Protein AF-A0A9X1Y6F1-F1 (afdb_monomer_lite)

Sequence (176 aa):
MRRRAGVLLLLQLALAGIGAASAQAQPTQAQPNQTQPTQARPAPAGGRAPAGTPAPAPGGNPIPGGPCDRLTSTAQQGECLEAALNRAETAMNQAFERALHVIDNDSGTVSTQRTNWRRAMQVSQRAWLAFRDADCGELIAYEWGQGTGMGPATLACRLDKTERRERELTARYTNR

Structure (mmCIF, N/CA/C/O backbone):
data_AF-A0A9X1Y6F1-F1
#
_entry.id   AF-A0A9X1Y6F1-F1
#
loop_
_atom_site.group_PDB
_atom_site.id
_atom_site.type_symbol
_atom_site.label_atom_id
_atom_site.label_alt_id
_atom_site.label_comp_id
_atom_site.label_asym_id
_atom_site.label_entity_id
_atom_site.label_seq_id
_atom_site.pdbx_PDB_ins_code
_atom_site.Cartn_x
_atom_site.Cartn_y
_atom_site.Cartn_z
_atom_site.occupancy
_atom_site.B_iso_or_equiv
_atom_site.auth_seq_id
_atom_site.auth_comp_id
_atom_site.auth_asym_id
_atom_site.auth_atom_id
_atom_si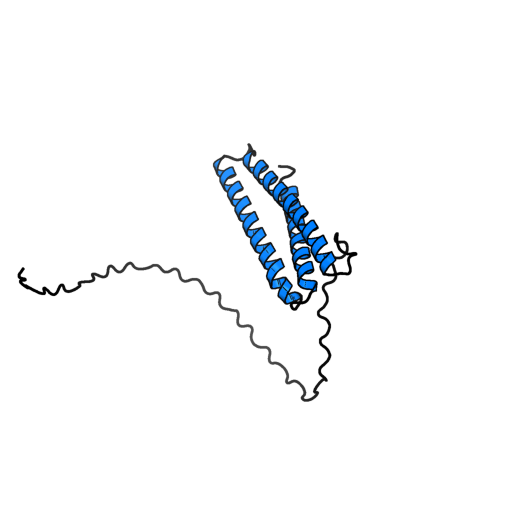te.pdbx_PDB_model_num
ATOM 1 N N . MET A 1 1 ? 47.086 32.422 49.791 1.00 46.66 1 MET A N 1
ATOM 2 C CA . MET A 1 1 ? 48.322 31.610 49.690 1.00 46.66 1 MET A CA 1
ATOM 3 C C . MET A 1 1 ? 48.387 30.636 50.861 1.00 46.66 1 MET A C 1
ATOM 5 O O . MET A 1 1 ? 48.035 31.031 51.960 1.00 46.66 1 MET A O 1
ATOM 9 N N . ARG A 1 2 ? 48.920 29.433 50.599 1.00 48.53 2 ARG A N 1
ATOM 10 C CA . ARG A 1 2 ? 49.338 28.353 51.523 1.00 48.53 2 ARG A CA 1
ATOM 11 C C . ARG A 1 2 ? 48.316 27.264 51.892 1.00 48.53 2 ARG A C 1
ATOM 13 O O . ARG A 1 2 ? 47.409 27.426 52.692 1.00 48.53 2 ARG A O 1
ATOM 20 N N . ARG A 1 3 ? 48.602 26.125 51.252 1.00 53.25 3 ARG A N 1
ATOM 21 C CA . ARG A 1 3 ? 48.106 24.754 51.370 1.00 53.25 3 ARG A CA 1
ATOM 22 C C . ARG A 1 3 ? 48.483 24.105 52.710 1.00 53.25 3 ARG A C 1
ATOM 24 O O . ARG A 1 3 ? 49.610 24.302 53.161 1.00 53.25 3 ARG A O 1
ATOM 31 N N . ARG A 1 4 ? 47.615 23.221 53.213 1.00 59.19 4 ARG A N 1
ATOM 32 C CA . ARG A 1 4 ? 47.921 21.969 53.947 1.00 59.19 4 ARG A CA 1
ATOM 33 C C . ARG A 1 4 ? 46.764 21.008 53.613 1.00 59.19 4 ARG A C 1
ATOM 35 O O . ARG A 1 4 ? 45.632 21.344 53.915 1.00 59.19 4 ARG A O 1
ATOM 42 N N . ALA A 1 5 ? 46.890 20.024 52.718 1.00 52.06 5 ALA A N 1
ATOM 43 C CA . ALA A 1 5 ? 47.619 18.754 52.826 1.00 52.06 5 ALA A CA 1
ATOM 44 C C . ALA A 1 5 ? 47.270 18.000 54.118 1.00 52.06 5 ALA A C 1
ATOM 46 O O . ALA A 1 5 ? 47.809 18.314 55.175 1.00 52.06 5 ALA A O 1
ATOM 47 N N . GLY A 1 6 ? 46.364 17.023 54.020 1.00 43.94 6 GLY A N 1
ATOM 48 C CA . GLY A 1 6 ? 45.984 16.179 55.144 1.00 43.94 6 GLY A CA 1
ATOM 49 C C . GLY A 1 6 ? 45.004 15.071 54.766 1.00 43.94 6 GLY A C 1
ATOM 50 O O . GLY A 1 6 ? 43.820 15.330 54.609 1.00 43.94 6 GLY A O 1
ATOM 51 N N . VAL A 1 7 ? 45.546 13.852 54.727 1.00 57.22 7 VAL A N 1
ATOM 52 C CA . VAL A 1 7 ? 44.885 12.563 54.994 1.00 57.22 7 VAL A CA 1
ATOM 53 C C . VAL A 1 7 ? 44.057 11.951 53.853 1.00 57.22 7 VAL A C 1
ATOM 55 O O . VAL A 1 7 ? 42.857 12.159 53.715 1.00 57.22 7 VAL A O 1
ATOM 58 N N . LEU A 1 8 ? 44.741 11.097 53.078 1.00 51.38 8 LEU A N 1
ATOM 59 C CA . LEU A 1 8 ? 44.146 9.966 52.366 1.00 51.38 8 LEU A CA 1
ATOM 60 C C . LEU A 1 8 ? 43.499 9.024 53.394 1.00 51.38 8 LEU A C 1
ATOM 62 O O . LEU A 1 8 ? 44.211 8.389 54.172 1.00 51.38 8 LEU A O 1
ATOM 66 N N . LEU A 1 9 ? 42.174 8.901 53.360 1.00 51.09 9 LEU A N 1
ATOM 67 C CA . LEU A 1 9 ? 41.453 7.814 54.014 1.00 51.09 9 LEU A CA 1
ATOM 68 C C . LEU A 1 9 ? 40.927 6.874 52.925 1.00 51.09 9 LEU A C 1
ATOM 70 O O . LEU A 1 9 ? 40.074 7.239 52.117 1.00 51.09 9 LEU A O 1
ATOM 74 N N . LEU A 1 10 ? 41.510 5.678 52.883 1.00 51.44 10 LEU A N 1
ATOM 75 C CA . LEU A 1 10 ? 41.122 4.563 52.027 1.00 51.44 10 LEU A CA 1
ATOM 76 C C . LEU A 1 10 ? 39.704 4.109 52.395 1.00 51.44 10 LEU A C 1
ATOM 78 O O . LEU A 1 10 ? 39.508 3.418 53.393 1.00 51.44 10 LEU A O 1
ATOM 82 N N . LEU A 1 11 ? 38.718 4.496 51.586 1.00 47.22 11 LEU A N 1
ATOM 83 C CA . LEU A 1 11 ? 37.361 3.969 51.674 1.00 47.22 11 LEU A CA 1
ATOM 84 C C . LEU A 1 11 ? 37.317 2.638 50.910 1.00 47.22 11 LEU A C 1
ATOM 86 O O . LEU A 1 11 ? 37.297 2.608 49.679 1.00 47.22 11 LEU A O 1
ATOM 90 N N . GLN A 1 12 ? 37.373 1.530 51.647 1.00 55.66 12 GLN A N 1
ATOM 91 C CA . GLN A 1 12 ? 37.163 0.197 51.094 1.00 55.66 12 GLN A CA 1
ATOM 92 C C . GLN A 1 12 ? 35.707 0.060 50.631 1.00 55.66 12 GLN A C 1
ATOM 94 O O . GLN A 1 12 ? 34.770 0.244 51.407 1.00 55.66 12 GLN A O 1
ATOM 99 N N . LEU A 1 13 ? 35.538 -0.263 49.347 1.00 51.88 13 LEU A N 1
ATOM 100 C CA . LEU A 1 13 ? 34.274 -0.687 48.763 1.00 51.88 13 LEU A CA 1
ATOM 101 C C . LEU A 1 13 ? 33.802 -1.987 49.428 1.00 51.88 13 LEU A C 1
ATOM 103 O O . LEU A 1 13 ? 34.445 -3.024 49.284 1.00 51.88 13 LEU A O 1
ATOM 107 N N . ALA A 1 14 ? 32.630 -1.950 50.057 1.00 50.88 14 ALA A N 1
ATOM 108 C CA . ALA A 1 14 ? 31.817 -3.135 50.294 1.00 50.88 14 ALA A CA 1
ATOM 109 C C . ALA A 1 14 ? 30.631 -3.101 49.318 1.00 50.88 14 ALA A C 1
ATOM 111 O O . ALA A 1 14 ? 29.608 -2.471 49.585 1.00 50.88 14 ALA A O 1
ATOM 112 N N . LEU A 1 15 ? 30.779 -3.756 48.160 1.00 51.16 15 LEU A N 1
ATOM 113 C CA . LEU A 1 15 ? 29.636 -4.125 47.325 1.00 51.16 15 LEU A CA 1
ATOM 114 C C . LEU A 1 15 ? 28.882 -5.252 48.040 1.00 51.16 15 LEU A C 1
ATOM 116 O O . LEU A 1 15 ? 29.253 -6.420 47.940 1.00 51.16 15 LEU A O 1
ATOM 120 N N . ALA A 1 16 ? 27.814 -4.909 48.754 1.00 52.44 16 ALA A N 1
ATOM 121 C CA . ALA A 1 16 ? 26.799 -5.880 49.133 1.00 52.44 16 ALA A CA 1
ATOM 122 C C . ALA A 1 16 ? 25.992 -6.238 47.875 1.00 52.44 16 ALA A C 1
ATOM 124 O O . ALA A 1 16 ? 25.117 -5.491 47.437 1.00 52.44 16 ALA A O 1
ATOM 125 N N . GLY A 1 17 ? 26.339 -7.368 47.260 1.00 47.16 17 GLY A N 1
ATOM 126 C CA . GLY A 1 17 ? 25.585 -7.958 46.162 1.00 47.16 17 GLY A CA 1
ATOM 127 C C . GLY A 1 17 ? 24.223 -8.447 46.647 1.00 47.16 17 GLY A C 1
ATOM 128 O O . GLY A 1 17 ? 24.117 -9.517 47.238 1.00 47.16 17 GLY A O 1
ATOM 129 N N . ILE A 1 18 ? 23.173 -7.676 46.370 1.00 58.41 18 ILE A N 1
ATOM 130 C CA . ILE A 1 18 ? 21.797 -8.175 46.391 1.00 58.41 18 ILE A CA 1
ATOM 131 C C . ILE A 1 18 ? 21.609 -8.958 45.090 1.00 58.41 18 ILE A C 1
ATOM 133 O O . ILE A 1 18 ? 21.398 -8.387 44.021 1.00 58.41 18 ILE A O 1
ATOM 137 N N . GLY A 1 19 ? 21.744 -10.280 45.176 1.00 45.38 19 GLY A N 1
ATOM 138 C CA . GLY A 1 19 ? 21.397 -11.194 44.097 1.00 45.38 19 GLY A CA 1
ATOM 139 C C . GLY A 1 19 ? 19.885 -11.216 43.894 1.00 45.38 19 GLY A C 1
ATOM 140 O O . GLY A 1 19 ? 19.177 -11.962 44.564 1.00 45.38 19 GLY A O 1
ATOM 141 N N . ALA A 1 20 ? 19.383 -10.412 42.958 1.00 51.72 20 ALA A N 1
ATOM 142 C CA . ALA A 1 20 ? 18.076 -10.649 42.367 1.00 51.72 20 ALA A CA 1
ATOM 143 C C . ALA A 1 20 ? 18.182 -11.904 41.487 1.00 51.72 20 ALA A C 1
ATOM 145 O O . ALA A 1 20 ? 18.820 -11.885 40.431 1.00 51.72 20 ALA A O 1
ATOM 146 N N . ALA A 1 21 ? 17.577 -13.005 41.937 1.00 47.97 21 ALA A N 1
ATOM 147 C CA . ALA A 1 21 ? 17.372 -14.188 41.116 1.00 47.97 21 ALA A CA 1
ATOM 148 C C . ALA A 1 21 ? 16.562 -13.781 39.878 1.00 47.97 21 ALA A C 1
ATOM 150 O O . ALA A 1 21 ? 15.362 -13.522 39.940 1.00 47.97 21 ALA A O 1
ATOM 151 N N . SER A 1 22 ? 17.255 -13.662 38.750 1.00 56.53 22 SER A N 1
ATOM 152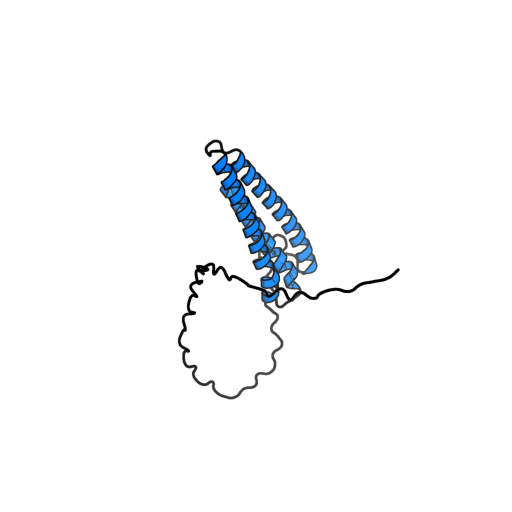 C CA . SER A 1 22 ? 16.643 -13.388 37.459 1.00 56.53 22 SER A CA 1
ATOM 153 C C . SER A 1 22 ? 15.971 -14.675 36.990 1.00 56.53 22 SER A C 1
ATOM 155 O O . SER A 1 22 ? 16.655 -15.614 36.590 1.00 56.53 22 SER A O 1
ATOM 157 N N . ALA A 1 23 ? 14.642 -14.738 37.042 1.00 52.59 23 ALA A N 1
ATOM 158 C CA . ALA A 1 23 ? 13.884 -15.755 36.323 1.00 52.59 23 ALA A CA 1
ATOM 159 C C . ALA A 1 23 ? 14.004 -15.467 34.818 1.00 52.59 23 ALA A C 1
ATOM 161 O O . ALA A 1 23 ? 13.204 -14.737 34.237 1.00 52.59 23 ALA A O 1
ATOM 162 N N . GLN A 1 24 ? 15.057 -15.987 34.192 1.00 51.00 24 GLN A N 1
ATOM 163 C CA . GLN A 1 24 ? 15.197 -15.971 32.743 1.00 51.00 24 GLN A CA 1
ATOM 164 C C . GLN A 1 24 ? 14.345 -17.109 32.178 1.00 51.00 24 GLN A C 1
ATOM 166 O O . GLN A 1 24 ? 14.709 -18.279 32.270 1.00 51.00 24 GLN A O 1
ATOM 171 N N . ALA A 1 25 ? 13.196 -16.765 31.597 1.00 53.00 25 ALA A N 1
ATOM 172 C CA . ALA A 1 25 ? 12.510 -17.654 30.673 1.00 53.00 25 ALA A CA 1
ATOM 173 C C . ALA A 1 25 ? 13.425 -17.848 29.455 1.00 53.00 25 ALA A C 1
ATOM 175 O O . ALA A 1 25 ? 13.677 -16.911 28.696 1.00 53.00 25 ALA A O 1
ATOM 176 N N . GLN A 1 26 ? 13.976 -19.050 29.305 1.00 54.88 26 GLN A N 1
ATOM 177 C CA . GLN A 1 26 ? 14.755 -19.412 28.129 1.00 54.88 26 GLN A CA 1
ATOM 178 C C . GLN A 1 26 ? 13.817 -19.469 26.912 1.00 54.88 26 GLN A C 1
ATOM 180 O O . GLN A 1 26 ? 12.756 -20.095 27.001 1.00 54.88 26 GLN A O 1
ATOM 185 N N . PRO A 1 27 ? 14.174 -18.862 25.767 1.00 49.22 27 PRO A N 1
ATOM 186 C CA . PRO A 1 27 ? 13.459 -19.122 24.531 1.00 49.22 27 PRO A CA 1
ATOM 187 C C . PRO A 1 27 ? 13.656 -20.594 24.172 1.00 49.22 27 PRO A C 1
ATOM 189 O O . PRO A 1 27 ? 14.784 -21.079 24.064 1.00 49.22 27 PRO A O 1
ATOM 192 N N . THR A 1 28 ? 12.550 -21.313 24.005 1.00 46.84 28 THR A N 1
ATOM 193 C CA . THR A 1 28 ? 12.535 -22.668 23.460 1.00 46.84 28 THR A CA 1
ATOM 194 C C . THR A 1 28 ? 13.132 -22.593 22.059 1.00 46.84 28 THR A C 1
ATOM 196 O O . THR A 1 28 ? 12.495 -22.109 21.125 1.00 46.84 28 THR A O 1
ATOM 199 N N . GLN A 1 29 ? 14.390 -23.001 21.909 1.00 48.16 29 GLN A N 1
ATOM 200 C CA . GLN A 1 29 ? 14.988 -23.128 20.591 1.00 48.16 29 GLN A CA 1
ATOM 201 C C . GLN A 1 29 ? 14.320 -24.312 19.901 1.00 48.16 29 GLN A C 1
ATOM 203 O O . GLN A 1 29 ? 14.482 -25.460 20.313 1.00 48.16 29 GLN A O 1
ATOM 208 N N . ALA A 1 30 ? 13.536 -24.022 18.866 1.00 51.06 30 ALA A N 1
ATOM 209 C CA . ALA A 1 30 ? 13.098 -25.032 17.924 1.00 51.06 30 ALA A CA 1
ATOM 210 C C . ALA A 1 30 ? 14.351 -25.671 17.311 1.00 51.06 30 ALA A C 1
ATOM 212 O O . ALA A 1 30 ? 15.136 -24.998 16.641 1.00 51.06 30 ALA A O 1
ATOM 213 N N . GLN A 1 31 ? 14.561 -26.959 17.578 1.00 47.44 31 GLN A N 1
ATOM 214 C CA . GLN A 1 31 ? 15.605 -27.725 16.911 1.00 47.44 31 GLN A CA 1
ATOM 215 C C . GLN A 1 31 ? 15.320 -27.719 15.403 1.00 47.44 31 GLN A C 1
ATOM 217 O O . GLN A 1 31 ? 14.216 -28.102 15.002 1.00 47.44 31 GLN A O 1
ATOM 222 N N . PRO A 1 32 ? 16.278 -27.327 14.545 1.00 45.34 32 PRO A N 1
ATOM 223 C CA . PRO A 1 32 ? 16.157 -27.602 13.127 1.00 45.34 32 PRO A CA 1
ATOM 224 C C . PRO A 1 32 ? 16.114 -29.120 12.957 1.00 45.34 32 PRO A C 1
ATOM 226 O O . PRO A 1 32 ? 17.031 -29.839 13.359 1.00 45.34 32 PRO A O 1
ATOM 229 N N . ASN A 1 33 ? 15.001 -29.595 12.406 1.00 51.97 33 ASN A N 1
ATOM 230 C CA . ASN A 1 33 ? 14.807 -30.970 11.986 1.00 51.97 33 ASN A CA 1
ATOM 231 C C . ASN A 1 33 ? 15.958 -31.342 11.040 1.00 51.97 33 ASN A C 1
ATOM 233 O O . ASN A 1 33 ? 16.025 -30.848 9.914 1.00 51.97 33 ASN A O 1
ATOM 237 N N . GLN A 1 34 ? 16.902 -32.151 11.520 1.00 49.69 34 GLN A N 1
ATOM 238 C CA . GLN A 1 34 ? 17.985 -32.668 10.697 1.00 49.69 34 GLN A CA 1
ATOM 239 C C . GLN A 1 34 ? 17.396 -33.713 9.750 1.00 49.69 34 GLN A C 1
ATOM 241 O O . GLN A 1 34 ? 17.340 -34.901 10.059 1.00 49.69 34 GLN A O 1
ATOM 246 N N . THR A 1 35 ? 16.941 -33.272 8.580 1.00 47.97 35 THR A N 1
ATOM 247 C CA . THR A 1 35 ? 16.737 -34.165 7.442 1.00 47.97 35 THR A CA 1
ATOM 248 C C . THR A 1 35 ? 18.071 -34.816 7.103 1.00 47.97 35 THR A C 1
ATOM 250 O O . THR A 1 35 ? 19.044 -34.132 6.779 1.00 47.97 35 THR A O 1
ATOM 253 N N . GLN A 1 36 ? 18.113 -36.143 7.218 1.00 51.94 36 GLN A N 1
ATOM 254 C CA . GLN A 1 36 ? 19.255 -36.968 6.841 1.00 51.94 36 GLN A CA 1
ATOM 255 C C . GLN A 1 36 ? 19.699 -36.642 5.404 1.00 51.94 36 GLN A C 1
ATOM 257 O O . GLN A 1 36 ? 18.849 -36.520 4.518 1.00 51.94 36 GLN A O 1
ATOM 262 N N . PRO A 1 37 ? 21.011 -36.532 5.136 1.00 43.34 37 PRO A N 1
ATOM 263 C CA . PRO A 1 37 ? 21.503 -36.334 3.785 1.00 43.34 37 PRO A CA 1
ATOM 264 C C . PRO A 1 37 ? 21.247 -37.603 2.966 1.00 43.34 37 PRO A C 1
ATOM 266 O O . PRO A 1 37 ? 21.820 -38.662 3.228 1.00 43.34 37 PRO A O 1
ATOM 269 N N . THR A 1 38 ? 20.394 -37.504 1.948 1.00 53.44 38 THR A N 1
ATOM 270 C CA . THR A 1 38 ? 20.330 -38.507 0.883 1.00 53.44 38 THR A CA 1
ATOM 271 C C . THR A 1 38 ? 21.688 -38.561 0.192 1.00 53.44 38 THR A C 1
ATOM 273 O O . THR A 1 38 ? 22.157 -37.557 -0.347 1.00 53.44 38 THR A O 1
ATOM 276 N N . GLN A 1 39 ? 22.327 -39.728 0.221 1.00 52.78 39 GLN A N 1
ATOM 277 C CA . GLN A 1 39 ? 23.603 -39.978 -0.441 1.00 52.78 39 GLN A CA 1
ATOM 278 C C . GLN A 1 39 ? 23.460 -39.731 -1.950 1.00 52.78 39 GLN A C 1
ATOM 280 O O . GLN A 1 39 ? 22.714 -40.425 -2.642 1.00 52.78 39 GLN A O 1
ATOM 285 N N . ALA A 1 40 ? 24.162 -38.719 -2.459 1.00 47.47 40 ALA A N 1
ATOM 286 C CA . ALA A 1 40 ? 24.240 -38.435 -3.883 1.00 47.47 40 ALA A CA 1
ATOM 287 C C . ALA A 1 40 ? 25.073 -39.519 -4.588 1.00 47.47 40 ALA A C 1
ATOM 289 O O . ALA A 1 40 ? 26.179 -39.849 -4.159 1.00 47.47 40 ALA A O 1
ATOM 290 N N . ARG A 1 41 ? 24.548 -40.063 -5.693 1.00 53.84 41 ARG A N 1
ATOM 291 C CA . ARG A 1 41 ? 25.324 -40.902 -6.621 1.00 53.84 41 ARG A CA 1
ATOM 292 C C . ARG A 1 41 ? 26.476 -40.068 -7.208 1.00 53.84 41 ARG A C 1
ATOM 294 O O . ARG A 1 41 ? 26.259 -38.890 -7.497 1.00 53.84 41 ARG A O 1
ATOM 301 N N . PRO A 1 42 ? 27.670 -40.644 -7.432 1.00 47.84 42 PRO A N 1
ATOM 302 C CA . PRO A 1 42 ? 28.760 -39.921 -8.077 1.00 47.84 42 PRO A CA 1
ATOM 303 C C . PRO A 1 42 ? 28.382 -39.546 -9.516 1.00 47.84 42 PRO A C 1
ATOM 305 O O . PRO A 1 42 ? 27.879 -40.375 -10.278 1.00 47.84 42 PRO A O 1
ATOM 308 N N . ALA A 1 43 ? 28.623 -38.283 -9.871 1.00 47.62 43 ALA A N 1
ATOM 309 C CA . ALA A 1 43 ? 28.474 -37.774 -11.229 1.00 47.62 43 ALA A CA 1
ATOM 310 C C . ALA A 1 43 ? 29.551 -38.377 -12.155 1.00 47.62 43 ALA A C 1
ATOM 312 O O . ALA A 1 43 ? 30.694 -38.547 -11.720 1.00 47.62 43 ALA A O 1
ATOM 313 N N . PRO A 1 44 ? 29.236 -38.679 -13.428 1.00 45.25 44 PRO A N 1
ATOM 314 C CA . PRO A 1 44 ? 30.258 -39.033 -14.402 1.00 45.25 44 PRO A CA 1
ATOM 315 C C . PRO A 1 44 ? 31.153 -37.823 -14.700 1.00 45.25 44 PRO A C 1
ATOM 317 O O . PRO A 1 44 ? 30.692 -36.690 -14.840 1.00 45.25 44 PRO A O 1
ATOM 320 N N . ALA A 1 45 ? 32.454 -38.085 -14.785 1.00 49.41 45 ALA A N 1
ATOM 321 C CA . ALA A 1 45 ? 33.467 -37.099 -15.113 1.00 49.41 45 ALA A CA 1
ATOM 322 C C . ALA A 1 45 ? 33.370 -36.648 -16.581 1.00 49.41 45 ALA A C 1
ATOM 324 O O . ALA A 1 45 ? 33.267 -37.477 -17.481 1.00 49.41 45 ALA A O 1
ATOM 325 N N . GLY A 1 46 ? 33.541 -35.342 -16.806 1.00 46.12 46 GLY A N 1
ATOM 326 C CA . GLY A 1 46 ? 34.163 -34.825 -18.027 1.00 46.12 46 GLY A CA 1
ATOM 327 C C . GLY A 1 46 ? 33.227 -34.268 -19.098 1.00 46.12 46 GLY A C 1
ATOM 328 O O . GLY A 1 46 ? 32.768 -34.981 -19.981 1.00 46.12 46 GLY A O 1
ATOM 329 N N . GLY A 1 47 ? 33.083 -32.943 -19.095 1.00 38.06 47 GLY A N 1
ATOM 330 C CA . GLY A 1 47 ? 32.635 -32.163 -20.245 1.00 38.06 47 GLY A CA 1
ATOM 331 C C . GLY A 1 47 ? 32.617 -30.678 -19.901 1.00 38.06 47 GLY A C 1
ATOM 332 O O . GLY A 1 47 ? 31.653 -30.198 -19.314 1.00 38.06 47 GLY A O 1
ATOM 333 N N . ARG A 1 48 ? 33.688 -29.937 -20.223 1.00 54.06 48 ARG A N 1
ATOM 334 C CA . ARG A 1 48 ? 33.649 -28.466 -20.199 1.00 54.06 48 ARG A CA 1
ATOM 335 C C . ARG A 1 48 ? 32.627 -28.018 -21.242 1.00 54.06 48 ARG A C 1
ATOM 337 O O . ARG A 1 48 ? 32.922 -28.046 -22.433 1.00 54.06 48 ARG A O 1
ATOM 344 N N . ALA A 1 49 ? 31.440 -27.620 -20.795 1.00 50.06 49 ALA A N 1
ATOM 345 C CA . ALA A 1 49 ? 30.529 -26.854 -21.629 1.00 50.06 49 ALA A CA 1
ATOM 346 C C . ALA A 1 49 ? 31.199 -25.507 -21.967 1.00 50.06 49 ALA A C 1
ATOM 348 O O . ALA A 1 49 ? 31.844 -24.920 -21.089 1.00 50.06 49 ALA A O 1
ATOM 349 N N . PRO A 1 50 ? 31.102 -25.011 -23.213 1.00 48.38 50 PRO A N 1
ATOM 350 C CA . PRO A 1 50 ? 31.530 -23.654 -23.516 1.00 48.38 50 PRO A CA 1
ATOM 351 C C . PRO A 1 50 ? 30.729 -22.674 -22.654 1.00 48.38 50 PRO A C 1
ATOM 353 O O . PRO A 1 50 ? 29.564 -22.928 -22.344 1.00 48.38 50 PRO A O 1
ATOM 356 N N . ALA A 1 51 ? 31.363 -21.568 -22.260 1.00 54.28 51 ALA A N 1
ATOM 357 C CA . ALA A 1 51 ? 30.695 -20.449 -21.613 1.00 54.28 51 ALA A CA 1
ATOM 358 C C . ALA A 1 51 ? 29.578 -19.950 -22.541 1.00 54.28 51 ALA A C 1
ATOM 360 O O . ALA A 1 51 ? 29.825 -19.200 -23.484 1.00 54.28 51 ALA A O 1
ATOM 361 N N . GLY A 1 52 ? 28.362 -20.445 -22.313 1.00 41.66 52 GLY A N 1
ATOM 362 C CA . GLY A 1 52 ? 27.167 -19.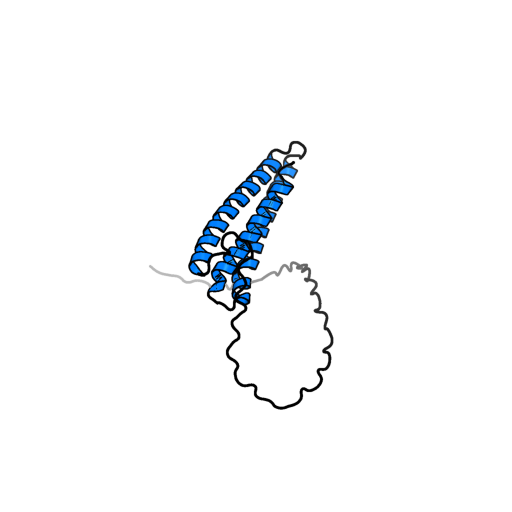912 -22.936 1.00 41.66 52 GLY A CA 1
ATOM 363 C C . GLY A 1 52 ? 27.040 -18.455 -22.525 1.00 41.66 52 GLY A C 1
ATOM 364 O O . GLY A 1 52 ? 27.284 -18.101 -21.369 1.00 41.66 52 GLY A O 1
ATOM 365 N N . THR A 1 53 ? 26.689 -17.609 -23.484 1.00 46.38 53 THR A N 1
ATOM 366 C CA . THR A 1 53 ? 26.161 -16.273 -23.223 1.00 46.38 53 THR A CA 1
ATOM 367 C C . THR A 1 53 ? 25.174 -16.346 -22.055 1.00 46.38 53 THR A C 1
ATOM 369 O O . THR A 1 53 ? 24.368 -17.282 -22.028 1.00 46.38 53 THR A O 1
ATOM 372 N N . PRO A 1 54 ? 25.215 -15.411 -21.083 1.00 48.69 54 PRO A N 1
ATOM 373 C CA . PRO A 1 54 ? 24.179 -15.364 -20.065 1.00 48.69 54 PRO A CA 1
ATOM 374 C C . PRO A 1 54 ? 22.838 -15.323 -20.794 1.00 48.69 54 PRO A C 1
ATOM 376 O O . PRO A 1 54 ? 22.622 -14.467 -21.657 1.00 48.69 54 PRO A O 1
ATOM 379 N N . ALA A 1 55 ? 21.973 -16.297 -20.501 1.00 45.66 55 ALA A N 1
ATOM 380 C CA . ALA A 1 55 ? 20.587 -16.208 -20.919 1.00 45.66 55 ALA A CA 1
ATOM 381 C C . ALA A 1 55 ? 20.079 -14.835 -20.458 1.00 45.66 55 ALA A C 1
ATOM 383 O O . ALA A 1 55 ? 20.406 -14.441 -19.330 1.00 45.66 55 ALA A O 1
ATOM 384 N N . PRO A 1 56 ? 19.342 -14.079 -21.295 1.00 48.72 56 PRO A N 1
ATOM 385 C CA . PRO A 1 56 ? 18.678 -12.890 -20.794 1.00 48.72 56 PRO A CA 1
ATOM 386 C C . PRO A 1 56 ? 17.906 -13.326 -19.551 1.00 48.72 56 PRO A C 1
ATOM 388 O O . PRO A 1 56 ? 17.174 -14.321 -19.603 1.00 48.72 56 PRO A O 1
ATOM 391 N N . ALA A 1 57 ? 18.127 -12.634 -18.426 1.00 50.25 57 ALA A N 1
ATOM 392 C CA . ALA A 1 57 ? 17.246 -12.770 -17.274 1.00 50.25 57 ALA A CA 1
ATOM 393 C C . ALA A 1 57 ? 15.817 -12.736 -17.826 1.00 50.25 57 ALA A C 1
ATOM 395 O O . ALA A 1 57 ? 15.590 -11.927 -18.735 1.00 50.25 57 ALA A O 1
ATOM 396 N N . PRO A 1 58 ? 14.901 -13.626 -17.398 1.00 47.22 58 PRO A N 1
ATOM 397 C CA . PRO A 1 58 ? 13.528 -13.567 -17.865 1.00 47.22 58 PRO A CA 1
ATOM 398 C C . PRO A 1 58 ? 13.056 -12.143 -17.597 1.00 47.22 58 PRO A C 1
ATOM 400 O O . PRO A 1 58 ? 12.846 -11.763 -16.450 1.00 47.22 58 PRO A O 1
ATOM 403 N N . GLY A 1 59 ? 13.018 -11.324 -18.652 1.00 46.56 59 GLY A N 1
ATOM 404 C CA . GLY A 1 59 ? 12.507 -9.972 -18.584 1.00 46.56 59 GLY A CA 1
ATOM 405 C C . GLY A 1 59 ? 11.080 -10.185 -18.164 1.00 46.56 59 GLY A C 1
ATOM 406 O O . GLY A 1 59 ? 10.318 -10.772 -18.933 1.00 46.56 59 GLY A O 1
ATOM 407 N N . GLY A 1 60 ? 10.778 -9.886 -16.901 1.00 50.41 60 GLY A N 1
ATOM 408 C CA . GLY A 1 60 ? 9.485 -10.217 -16.347 1.00 50.41 60 GLY A CA 1
ATOM 409 C C . GLY A 1 60 ? 8.454 -9.609 -17.270 1.00 50.41 60 GLY A C 1
ATOM 410 O O . GLY A 1 60 ? 8.521 -8.432 -17.640 1.00 50.41 60 GLY A O 1
ATOM 411 N N . ASN A 1 61 ? 7.587 -10.479 -17.771 1.00 47.94 61 ASN A N 1
ATOM 412 C CA . ASN A 1 61 ? 6.586 -10.048 -18.714 1.00 47.94 61 ASN A CA 1
ATOM 413 C C . ASN A 1 61 ? 5.822 -8.892 -18.052 1.00 47.94 61 ASN A C 1
ATOM 415 O O . ASN A 1 61 ? 5.495 -9.008 -16.863 1.00 47.94 61 ASN A O 1
ATOM 419 N N . PRO A 1 62 ? 5.578 -7.774 -18.765 1.00 52.22 62 PRO A N 1
ATOM 420 C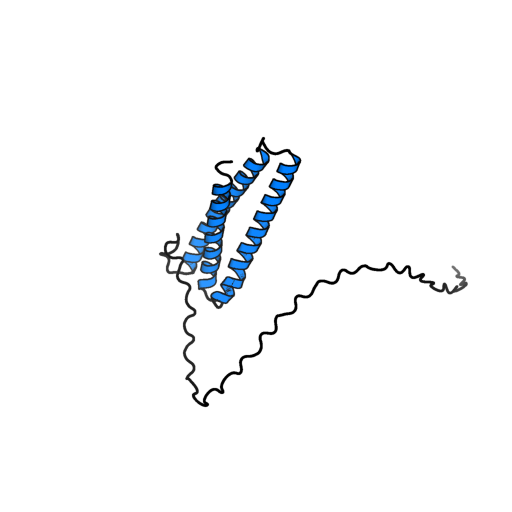 CA . PRO A 1 62 ? 4.713 -6.720 -18.248 1.00 52.22 62 PRO A CA 1
ATOM 421 C C . PRO A 1 62 ? 3.445 -7.368 -17.697 1.00 52.22 62 PRO A C 1
ATOM 423 O O . PRO A 1 62 ? 2.973 -8.332 -18.302 1.00 52.22 62 PRO A O 1
ATOM 426 N N . ILE A 1 63 ? 2.924 -6.885 -16.558 1.00 54.38 63 ILE A N 1
ATOM 427 C CA . ILE A 1 63 ? 1.674 -7.416 -15.991 1.00 54.38 63 ILE A CA 1
ATOM 428 C C . ILE A 1 63 ? 0.631 -7.405 -17.119 1.00 54.38 63 ILE A C 1
ATOM 430 O O . ILE A 1 63 ? 0.242 -6.314 -17.552 1.00 54.38 63 ILE A O 1
ATOM 434 N N . PRO A 1 64 ? 0.223 -8.578 -17.650 1.00 55.53 64 PRO A N 1
ATOM 435 C CA . PRO A 1 64 ? -0.598 -8.613 -18.849 1.00 55.53 64 PRO A CA 1
ATOM 436 C C . PRO A 1 64 ? -1.943 -7.949 -18.560 1.00 55.53 64 PRO A C 1
ATOM 438 O O . PRO A 1 64 ? -2.597 -8.297 -17.576 1.00 55.53 64 PRO A O 1
ATOM 441 N N . GLY A 1 65 ? -2.349 -6.985 -19.390 1.00 62.56 65 GLY A N 1
ATOM 442 C CA . GLY A 1 65 ? -3.600 -6.246 -19.204 1.00 62.56 65 GLY A CA 1
ATOM 443 C C . GLY A 1 65 ? -3.558 -5.148 -18.135 1.00 62.56 65 GLY A C 1
ATOM 444 O O . GLY A 1 65 ? -4.607 -4.603 -17.795 1.00 62.56 65 GLY A O 1
ATOM 445 N N . GLY A 1 66 ? -2.381 -4.817 -17.589 1.00 72.00 66 GLY A N 1
ATOM 446 C CA . GLY A 1 66 ? -2.202 -3.663 -16.707 1.00 72.00 66 GLY A CA 1
ATOM 447 C C . GLY A 1 66 ? -2.266 -2.326 -17.465 1.00 72.00 66 GLY A C 1
ATOM 448 O O . GLY A 1 66 ? -2.090 -2.292 -18.680 1.00 72.00 66 GLY A O 1
ATOM 449 N N . PRO A 1 67 ? -2.444 -1.184 -16.774 1.00 80.88 67 PRO A N 1
ATOM 450 C CA . PRO A 1 67 ? -2.663 0.125 -17.410 1.00 80.88 67 PRO A CA 1
ATOM 451 C C . PRO A 1 67 ? -1.491 0.636 -18.271 1.00 80.88 67 PRO A C 1
ATOM 453 O O . PRO A 1 67 ? -1.643 1.626 -18.982 1.00 80.88 67 PRO A O 1
ATOM 456 N N . CYS A 1 68 ? -0.329 -0.017 -18.197 1.00 89.19 68 CYS A N 1
ATOM 457 C CA . CYS A 1 68 ? 0.917 0.380 -18.853 1.00 89.19 68 CYS A CA 1
ATOM 458 C C . CYS A 1 68 ? 1.481 -0.724 -19.774 1.00 89.19 68 CYS A C 1
ATOM 460 O O . CYS A 1 68 ? 2.639 -0.649 -20.181 1.00 89.19 68 CYS A O 1
ATOM 462 N N . ASP A 1 69 ? 0.691 -1.758 -20.092 1.00 81.31 69 ASP A N 1
ATOM 463 C CA . ASP A 1 69 ? 1.137 -2.980 -20.782 1.00 81.31 69 ASP A CA 1
ATOM 464 C C . ASP A 1 69 ? 1.545 -2.779 -22.255 1.00 81.31 69 ASP A C 1
ATOM 466 O O . ASP A 1 69 ? 2.347 -3.546 -22.787 1.00 81.31 69 ASP A O 1
ATOM 470 N N . ARG A 1 70 ? 1.052 -1.721 -22.911 1.00 85.75 70 ARG A N 1
ATOM 471 C CA . ARG A 1 70 ? 1.394 -1.376 -24.306 1.00 85.75 70 ARG A CA 1
ATOM 472 C C . ARG A 1 70 ? 2.697 -0.589 -24.466 1.00 85.75 70 ARG A C 1
ATOM 474 O O . ARG A 1 70 ? 3.104 -0.324 -25.596 1.00 85.75 70 ARG A O 1
ATOM 481 N N . LEU A 1 71 ? 3.331 -0.171 -23.371 1.00 87.00 71 LEU A N 1
ATOM 482 C CA . LEU A 1 71 ? 4.573 0.602 -23.415 1.00 87.00 71 LEU A CA 1
ATOM 483 C C . LEU A 1 71 ? 5.768 -0.345 -23.559 1.00 87.00 71 LEU A C 1
ATOM 485 O O . LEU A 1 71 ? 5.890 -1.303 -22.803 1.00 87.00 71 LEU A O 1
ATOM 489 N N . THR A 1 72 ? 6.663 -0.072 -24.510 1.00 85.19 72 THR A N 1
ATOM 490 C CA . THR A 1 72 ? 7.853 -0.906 -24.775 1.00 85.19 72 THR A CA 1
ATOM 491 C C . THR A 1 72 ? 9.134 -0.348 -24.155 1.00 85.19 72 THR A C 1
ATOM 493 O O . THR A 1 72 ? 10.110 -1.077 -23.998 1.00 85.19 72 THR A O 1
ATOM 496 N N . SER A 1 73 ? 9.145 0.936 -23.789 1.00 93.12 73 SER A N 1
ATOM 497 C CA . SER A 1 73 ? 10.260 1.568 -23.086 1.00 93.12 73 SER A CA 1
ATOM 498 C C . SER A 1 73 ? 10.109 1.393 -21.581 1.00 93.12 73 SER A C 1
ATOM 500 O O . SER A 1 73 ? 9.100 1.796 -21.007 1.00 93.12 73 SER A O 1
ATOM 502 N N . THR A 1 74 ? 11.151 0.881 -20.928 1.00 91.75 74 THR A N 1
ATOM 503 C CA . THR A 1 74 ? 11.236 0.777 -19.464 1.00 91.75 74 THR A CA 1
ATOM 504 C C . THR A 1 74 ? 11.031 2.127 -18.771 1.00 91.75 74 THR A C 1
ATOM 506 O O . THR A 1 74 ? 10.368 2.185 -17.740 1.00 91.75 74 THR A O 1
ATOM 509 N N . ALA A 1 75 ? 11.553 3.219 -19.340 1.00 93.06 75 ALA A N 1
ATOM 510 C CA . ALA A 1 75 ? 11.374 4.556 -18.774 1.00 93.06 75 ALA A CA 1
ATOM 511 C C . ALA A 1 75 ? 9.901 4.989 -18.825 1.00 93.06 75 ALA A C 1
ATOM 513 O O . ALA A 1 75 ? 9.330 5.369 -17.808 1.00 93.06 75 ALA A O 1
ATOM 514 N N . GLN A 1 76 ? 9.256 4.824 -19.986 1.00 92.62 76 GLN A N 1
ATOM 515 C CA . GLN A 1 76 ? 7.836 5.152 -20.152 1.00 92.62 76 GLN A CA 1
ATOM 516 C C . GLN A 1 76 ? 6.944 4.267 -19.271 1.00 92.62 76 GLN A C 1
ATOM 518 O O . GLN A 1 76 ? 5.971 4.745 -18.691 1.00 92.62 76 GLN A O 1
ATOM 523 N N . GLN A 1 77 ? 7.280 2.979 -19.143 1.00 93.00 77 GLN A N 1
ATOM 524 C CA . GLN A 1 77 ? 6.602 2.070 -18.220 1.00 93.00 77 GLN A CA 1
ATOM 525 C C . GLN A 1 77 ? 6.718 2.560 -16.775 1.00 93.00 77 GLN A C 1
ATOM 527 O O . GLN A 1 77 ? 5.709 2.598 -16.077 1.00 93.00 77 GLN A O 1
ATOM 532 N N . GLY A 1 78 ? 7.918 2.960 -16.341 1.00 93.50 78 GLY A N 1
ATOM 533 C CA . GLY A 1 78 ? 8.159 3.500 -15.004 1.00 93.50 78 GLY A CA 1
ATOM 534 C C . GLY A 1 78 ? 7.296 4.726 -14.707 1.00 93.50 78 GLY A C 1
ATOM 535 O O . GLY A 1 78 ? 6.549 4.717 -13.734 1.00 93.50 78 GLY A O 1
ATOM 536 N N . GLU A 1 79 ? 7.313 5.727 -15.588 1.00 95.75 79 GLU A N 1
ATOM 537 C CA . GLU A 1 79 ? 6.506 6.951 -15.448 1.00 95.75 79 GLU A CA 1
ATOM 538 C C . GLU A 1 79 ? 4.999 6.650 -15.370 1.00 95.75 79 GLU A C 1
ATOM 540 O O . GLU A 1 79 ? 4.280 7.165 -14.509 1.00 95.75 79 GLU A O 1
ATOM 545 N N . CYS A 1 80 ? 4.507 5.775 -16.251 1.00 96.44 80 CYS A N 1
ATOM 546 C CA . CYS A 1 80 ? 3.106 5.364 -16.262 1.00 96.44 80 CYS A CA 1
ATOM 547 C C . CYS A 1 80 ? 2.708 4.648 -14.962 1.00 96.44 80 CYS A C 1
ATOM 549 O O . CYS A 1 80 ? 1.663 4.954 -14.375 1.00 96.44 80 CYS A O 1
ATOM 551 N N . LEU A 1 81 ? 3.541 3.710 -14.500 1.00 96.25 81 LEU A N 1
ATOM 552 C CA . LEU A 1 81 ? 3.285 2.920 -13.297 1.00 96.25 81 LEU A CA 1
ATOM 553 C C . LEU A 1 81 ? 3.387 3.758 -12.026 1.00 96.25 81 LEU A C 1
ATOM 555 O O . LEU A 1 81 ? 2.596 3.547 -11.114 1.00 96.25 81 LEU A O 1
ATOM 559 N N . GLU A 1 82 ? 4.293 4.729 -11.967 1.00 97.38 82 GLU A N 1
ATOM 560 C CA . GLU A 1 82 ? 4.381 5.668 -10.849 1.00 97.38 82 GLU A CA 1
ATOM 561 C C . GLU A 1 82 ? 3.112 6.525 -10.753 1.00 97.38 82 GLU A C 1
ATOM 563 O O . GLU A 1 82 ? 2.490 6.615 -9.693 1.00 97.38 82 GLU A O 1
ATOM 568 N N . ALA A 1 83 ? 2.643 7.073 -11.878 1.00 97.44 83 ALA A N 1
ATOM 569 C CA . ALA A 1 83 ? 1.389 7.821 -11.908 1.00 97.44 83 ALA A CA 1
ATOM 570 C C . ALA A 1 83 ? 0.181 6.948 -11.515 1.00 97.44 83 ALA A C 1
ATOM 572 O O . ALA A 1 83 ? -0.735 7.423 -10.837 1.00 97.44 83 ALA A O 1
ATOM 573 N N . ALA A 1 84 ? 0.158 5.680 -11.937 1.00 96.81 84 ALA A N 1
ATOM 574 C CA . ALA A 1 84 ? -0.876 4.724 -11.547 1.00 96.81 84 ALA A CA 1
ATOM 575 C C . ALA A 1 84 ? -0.817 4.386 -10.051 1.00 96.81 84 ALA A C 1
ATOM 577 O O . ALA A 1 84 ? -1.852 4.430 -9.383 1.00 96.81 84 ALA A O 1
ATOM 578 N N . LEU A 1 85 ? 0.377 4.126 -9.515 1.00 97.94 85 LEU A N 1
ATOM 579 C CA . LEU A 1 85 ? 0.595 3.847 -8.099 1.00 97.94 85 LEU A CA 1
ATOM 580 C C . LEU A 1 85 ? 0.135 5.018 -7.228 1.00 97.94 85 LEU A C 1
ATOM 582 O O . LEU A 1 85 ? -0.629 4.800 -6.296 1.00 97.94 85 LEU A O 1
ATOM 586 N N . ASN A 1 86 ? 0.481 6.257 -7.582 1.00 98.56 86 ASN A N 1
ATOM 587 C CA . ASN A 1 86 ? 0.056 7.447 -6.835 1.00 98.56 86 ASN A CA 1
ATOM 588 C C . ASN A 1 86 ? -1.478 7.574 -6.747 1.00 98.56 86 ASN A C 1
ATOM 590 O O . ASN A 1 86 ? -2.036 7.912 -5.695 1.00 98.56 86 ASN A O 1
ATOM 594 N N . ARG A 1 87 ? -2.192 7.268 -7.842 1.00 98.38 87 ARG A N 1
ATOM 595 C CA . ARG A 1 87 ? -3.665 7.217 -7.838 1.00 98.38 87 ARG A CA 1
ATOM 596 C C . ARG A 1 87 ? -4.189 6.089 -6.950 1.00 98.38 87 ARG A C 1
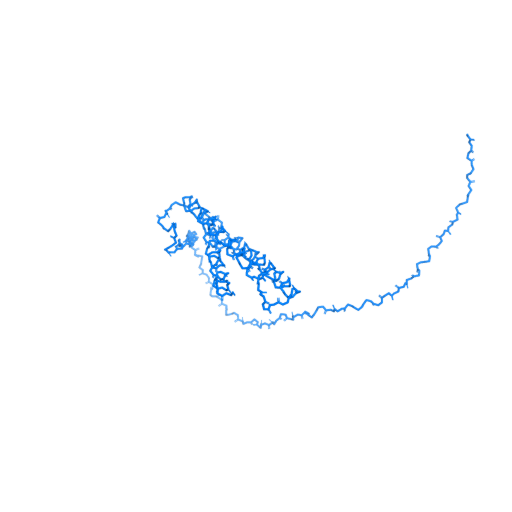ATOM 598 O O . ARG A 1 87 ? -5.113 6.322 -6.171 1.00 98.38 87 ARG A O 1
ATOM 605 N N . ALA A 1 88 ? -3.602 4.897 -7.039 1.00 98.06 88 ALA A N 1
ATOM 606 C CA . ALA A 1 88 ? -4.000 3.754 -6.222 1.00 98.06 88 ALA A CA 1
ATOM 607 C C . ALA A 1 88 ? -3.757 4.001 -4.723 1.00 98.06 88 ALA A C 1
ATOM 609 O O . ALA A 1 88 ? -4.617 3.687 -3.905 1.00 98.06 88 ALA A O 1
ATOM 610 N N . GLU A 1 89 ? -2.636 4.619 -4.349 1.00 98.62 89 GLU A N 1
ATOM 611 C CA . GLU A 1 89 ? -2.331 4.978 -2.959 1.00 98.62 89 GLU A CA 1
ATOM 612 C C . GLU A 1 89 ? -3.309 6.022 -2.420 1.00 98.62 89 GLU A C 1
ATOM 614 O O . GLU A 1 89 ? -3.789 5.895 -1.293 1.00 98.62 89 GLU A O 1
ATOM 619 N N . THR A 1 90 ? -3.681 7.005 -3.244 1.00 98.75 90 THR A N 1
ATOM 620 C CA . THR A 1 90 ? -4.725 7.976 -2.893 1.00 98.75 90 THR A CA 1
ATOM 621 C C . THR A 1 90 ? -6.059 7.271 -2.633 1.00 98.75 90 THR A C 1
ATOM 623 O O . THR A 1 90 ? -6.678 7.493 -1.592 1.00 98.75 90 THR A O 1
ATOM 626 N N . ALA A 1 91 ? -6.482 6.372 -3.525 1.00 98.50 91 ALA A N 1
ATOM 627 C CA . ALA A 1 91 ? -7.721 5.613 -3.359 1.00 98.50 91 ALA A CA 1
ATOM 628 C C . ALA A 1 91 ? -7.689 4.700 -2.117 1.00 98.50 91 ALA A C 1
ATOM 630 O O . ALA A 1 91 ? -8.661 4.640 -1.360 1.00 98.50 91 ALA A O 1
ATOM 631 N N . MET A 1 92 ? -6.558 4.038 -1.856 1.00 98.69 92 MET A N 1
ATOM 632 C CA . MET A 1 92 ? -6.368 3.190 -0.679 1.00 98.69 92 MET A CA 1
ATOM 633 C C . MET A 1 92 ? -6.414 4.000 0.624 1.00 98.69 92 MET A C 1
ATOM 635 O O . MET A 1 92 ? -7.043 3.563 1.589 1.00 98.69 92 MET A O 1
ATOM 639 N N . ASN A 1 93 ? -5.808 5.190 0.660 1.00 98.75 93 ASN A N 1
ATOM 640 C CA . ASN A 1 93 ? -5.881 6.081 1.821 1.00 98.75 93 ASN A CA 1
ATOM 641 C C . ASN A 1 93 ? -7.321 6.528 2.091 1.00 98.75 93 ASN A C 1
ATOM 643 O O . ASN A 1 93 ? -7.782 6.439 3.226 1.00 98.75 93 ASN A O 1
ATOM 647 N N . GLN A 1 94 ? -8.071 6.894 1.050 1.00 98.69 94 GLN A N 1
ATOM 648 C CA . GLN A 1 94 ? -9.491 7.225 1.189 1.00 98.69 94 GLN A CA 1
ATOM 649 C C . GLN A 1 94 ? -10.312 6.030 1.706 1.00 98.69 94 GLN A C 1
ATOM 651 O O . GLN A 1 94 ? -11.192 6.200 2.549 1.00 98.69 94 GLN A O 1
ATOM 656 N N . ALA A 1 95 ? -10.037 4.807 1.237 1.00 98.50 95 ALA A N 1
ATOM 657 C CA . ALA A 1 95 ? -10.692 3.599 1.746 1.00 98.50 95 ALA A CA 1
ATOM 658 C C . ALA A 1 95 ? -10.355 3.334 3.221 1.00 98.50 95 ALA A C 1
ATOM 660 O O . ALA A 1 95 ? -11.231 2.965 4.005 1.00 98.50 95 ALA A O 1
ATOM 661 N N . PHE A 1 96 ? -9.106 3.572 3.620 1.00 98.75 96 PHE A N 1
ATOM 662 C CA . PHE A 1 96 ? -8.672 3.462 5.008 1.00 98.75 96 PHE A CA 1
ATOM 663 C C . PHE A 1 96 ? -9.353 4.502 5.908 1.00 98.75 96 PHE A C 1
ATOM 665 O O . PHE A 1 96 ? -9.859 4.150 6.972 1.00 98.75 96 PHE A O 1
ATOM 672 N N . GLU A 1 97 ? -9.442 5.758 5.474 1.00 98.62 97 GLU A N 1
ATOM 673 C CA . GLU A 1 97 ? -10.157 6.818 6.196 1.00 98.62 97 GLU A CA 1
ATOM 674 C C . GLU A 1 97 ? -11.646 6.500 6.357 1.00 98.62 97 GLU A C 1
ATOM 676 O O . GLU A 1 97 ? -12.187 6.638 7.456 1.00 98.62 97 GLU A O 1
ATOM 681 N N . ARG A 1 98 ? -12.301 5.986 5.306 1.00 98.31 98 ARG A N 1
ATOM 682 C CA . ARG A 1 98 ? -13.689 5.504 5.393 1.00 98.31 98 ARG A CA 1
ATOM 683 C C . ARG A 1 98 ? -13.836 4.371 6.407 1.00 98.31 98 ARG A C 1
ATOM 685 O O . ARG A 1 98 ? -14.752 4.409 7.222 1.00 98.31 98 ARG A O 1
ATOM 692 N N . ALA A 1 99 ? -12.924 3.397 6.405 1.00 98.44 99 ALA A N 1
ATOM 693 C CA . ALA A 1 99 ? -12.933 2.312 7.384 1.00 98.44 99 ALA A CA 1
ATOM 694 C C . ALA A 1 99 ? -12.819 2.841 8.822 1.00 98.44 99 ALA A C 1
ATOM 696 O O . ALA A 1 99 ? -13.564 2.420 9.704 1.00 98.44 99 ALA A O 1
ATOM 697 N N . LEU A 1 100 ? -11.922 3.800 9.056 1.00 98.50 100 LEU A N 1
ATOM 698 C CA . LEU A 1 100 ? -11.778 4.465 10.348 1.00 98.50 100 LEU A CA 1
ATOM 699 C C . LEU A 1 100 ? -13.047 5.230 10.755 1.00 98.50 100 LEU A C 1
ATOM 701 O O . LEU A 1 100 ? -13.458 5.144 11.909 1.00 98.50 100 LEU A O 1
ATOM 705 N N . HIS A 1 101 ? -13.694 5.920 9.815 1.00 98.00 101 HIS A N 1
ATOM 706 C CA . HIS A 1 101 ? -14.954 6.620 10.058 1.00 98.00 101 HIS A CA 1
ATOM 707 C C . HIS A 1 101 ? -16.086 5.661 10.454 1.00 98.00 101 HIS A C 1
ATOM 709 O O . HIS A 1 101 ? -16.817 5.941 11.402 1.00 98.00 101 HIS A O 1
ATOM 715 N N . VAL A 1 102 ? -16.223 4.518 9.775 1.00 97.75 102 VAL A N 1
ATOM 716 C CA . VAL A 1 102 ? -17.204 3.479 10.141 1.00 97.75 102 VAL A CA 1
ATOM 717 C C . VAL A 1 102 ? -16.958 2.978 11.564 1.00 97.75 102 VAL A C 1
ATOM 719 O O . VAL A 1 102 ? -17.888 2.899 12.360 1.00 97.75 102 VAL A O 1
ATOM 722 N N . ILE A 1 103 ? -15.697 2.714 11.921 1.00 97.62 103 ILE A N 1
ATOM 723 C CA . ILE A 1 103 ? -15.332 2.264 13.273 1.00 97.62 103 ILE A CA 1
ATOM 724 C C . ILE A 1 103 ? -15.703 3.303 14.334 1.00 97.62 103 ILE A C 1
ATOM 726 O O . ILE A 1 103 ? -16.199 2.937 15.398 1.00 97.62 103 ILE A O 1
ATOM 730 N N . ASP A 1 104 ? -15.454 4.586 14.073 1.00 97.19 104 ASP A N 1
ATOM 731 C CA . ASP A 1 104 ? -15.719 5.651 15.044 1.00 97.19 104 ASP A CA 1
ATOM 732 C C . ASP A 1 104 ? -17.223 5.865 15.281 1.00 97.19 104 ASP A C 1
ATOM 734 O O . ASP A 1 104 ? -17.628 6.211 16.396 1.00 97.19 104 ASP A O 1
ATOM 738 N N . ASN A 1 105 ? -18.043 5.639 14.250 1.00 96.56 105 ASN A N 1
ATOM 739 C CA . ASN A 1 105 ? -19.480 5.916 14.261 1.00 96.56 105 ASN A CA 1
ATOM 740 C C . ASN A 1 105 ? -20.361 4.692 14.551 1.00 96.56 105 ASN A C 1
ATOM 742 O O . ASN A 1 105 ? -21.575 4.845 14.671 1.00 96.56 105 ASN A O 1
ATOM 746 N N . ASP A 1 106 ? -19.785 3.500 14.712 1.00 96.38 106 ASP A N 1
ATOM 747 C CA . ASP A 1 106 ? -20.548 2.291 15.023 1.00 96.38 106 ASP A CA 1
ATOM 748 C C . ASP A 1 106 ? -21.248 2.409 16.389 1.00 96.38 106 ASP A C 1
ATOM 750 O O . ASP A 1 106 ? -20.604 2.415 17.439 1.00 96.38 106 ASP A O 1
ATOM 754 N N . SER A 1 107 ? -22.574 2.540 16.407 1.00 94.56 107 SER A N 1
ATOM 755 C CA . SER A 1 107 ? -23.351 2.730 17.640 1.00 94.56 107 SER A CA 1
ATOM 756 C C . SER A 1 107 ? -23.551 1.435 18.434 1.00 94.56 107 SER A C 1
ATOM 758 O O . SER A 1 107 ? -23.867 1.498 19.623 1.00 94.56 107 SER A O 1
ATOM 760 N N . GLY A 1 108 ? -23.328 0.272 17.808 1.00 94.94 108 GLY A N 1
ATOM 761 C CA . GLY A 1 108 ? -23.439 -1.043 18.445 1.00 94.94 108 GLY A CA 1
ATOM 762 C C . GLY A 1 108 ? -22.250 -1.409 19.339 1.00 94.94 108 GLY A C 1
ATOM 763 O O . GLY A 1 108 ? -22.368 -2.294 20.187 1.00 94.94 108 GLY A O 1
ATOM 764 N N . THR A 1 109 ? -21.117 -0.717 19.192 1.00 95.31 109 THR A N 1
ATOM 765 C CA . THR A 1 109 ? -19.887 -0.992 19.943 1.00 95.31 109 THR A CA 1
ATOM 766 C C . THR A 1 109 ? -19.626 0.079 21.003 1.00 95.31 109 THR A C 1
ATOM 768 O O . THR A 1 109 ? -19.598 1.279 20.728 1.00 95.31 109 THR A O 1
ATOM 771 N N . VAL A 1 110 ? -19.353 -0.350 22.240 1.00 96.81 110 VAL A N 1
ATOM 772 C CA . VAL A 1 110 ? -18.997 0.564 23.341 1.00 96.81 110 VAL A CA 1
ATOM 773 C C . VAL A 1 110 ? -17.683 1.311 23.066 1.00 96.81 110 VAL A C 1
ATOM 775 O O . VAL A 1 110 ? -16.771 0.799 22.414 1.00 96.81 110 VAL A O 1
ATOM 778 N N . SER A 1 111 ? -17.546 2.523 23.609 1.00 96.31 111 SER A N 1
ATOM 779 C CA . SER A 1 111 ? -16.465 3.466 23.267 1.00 96.31 111 SER A CA 1
ATOM 780 C C . SER A 1 111 ? -15.042 2.901 23.406 1.00 96.31 111 SER A C 1
ATOM 782 O O . SER A 1 111 ? -14.189 3.129 22.542 1.00 96.31 111 SER A O 1
ATOM 784 N N . THR A 1 112 ? -14.776 2.130 24.462 1.00 97.38 112 THR A N 1
ATOM 785 C CA . THR A 1 112 ? -13.470 1.495 24.706 1.00 97.38 112 THR A CA 1
ATOM 786 C C . THR A 1 112 ? -13.141 0.442 23.649 1.00 97.38 112 THR A C 1
ATOM 788 O O . THR A 1 112 ? -12.009 0.382 23.164 1.00 97.38 112 THR A O 1
ATOM 791 N N . GLN A 1 113 ? -14.131 -0.345 23.227 1.00 98.12 113 GLN A N 1
ATOM 792 C CA . GLN A 1 113 ? -13.973 -1.335 22.165 1.00 98.12 113 GLN A CA 1
ATOM 793 C C . GLN A 1 113 ? -13.760 -0.663 20.803 1.00 98.12 113 GLN A C 1
ATOM 795 O O . GLN A 1 113 ? -12.852 -1.077 20.085 1.00 98.12 113 GLN A O 1
ATOM 800 N N . ARG A 1 114 ? -14.473 0.432 20.486 1.00 97.81 114 ARG A N 1
ATOM 801 C CA . ARG A 1 114 ? -14.215 1.224 19.261 1.00 97.81 114 ARG A CA 1
ATOM 802 C C . ARG A 1 114 ? -12.795 1.773 19.222 1.00 97.81 114 ARG A C 1
ATOM 804 O O . ARG A 1 114 ? -12.117 1.675 18.205 1.00 97.81 114 ARG A O 1
ATOM 811 N N . THR A 1 115 ? -12.302 2.270 20.355 1.00 98.25 115 THR A N 1
ATOM 812 C CA . THR A 1 115 ? -10.924 2.776 20.475 1.00 98.25 115 THR A CA 1
ATOM 813 C C . THR A 1 115 ? -9.897 1.674 20.201 1.00 98.25 115 THR A C 1
ATOM 815 O O . THR A 1 115 ? -8.936 1.876 19.455 1.00 98.25 115 THR A O 1
ATOM 818 N N . ASN A 1 116 ? -10.107 0.483 20.769 1.00 98.44 116 ASN A N 1
ATOM 819 C CA . ASN A 1 116 ? -9.235 -0.668 20.540 1.00 98.44 116 ASN A CA 1
ATOM 820 C C . ASN A 1 116 ? -9.316 -1.174 19.094 1.00 98.44 116 ASN A C 1
ATOM 822 O O . ASN A 1 116 ? -8.282 -1.484 18.502 1.00 98.44 116 ASN A O 1
ATOM 826 N N . TRP A 1 117 ? -10.509 -1.196 18.501 1.00 98.38 117 TRP A N 1
ATOM 827 C CA . TRP A 1 117 ? -10.709 -1.562 17.102 1.00 98.38 117 TRP A CA 1
ATOM 828 C C . TRP A 1 117 ? -10.005 -0.577 16.163 1.00 98.38 117 TRP A C 1
ATOM 830 O O . TRP A 1 117 ? -9.223 -1.003 15.311 1.00 98.38 117 TRP A O 1
ATOM 840 N N . ARG A 1 118 ? -10.168 0.734 16.375 1.00 98.56 118 ARG A N 1
ATOM 841 C CA . ARG A 1 118 ? -9.449 1.774 15.627 1.00 98.56 118 ARG A CA 1
ATOM 842 C C . ARG A 1 118 ? -7.938 1.558 15.695 1.00 98.56 118 ARG A C 1
ATOM 844 O O . ARG A 1 118 ? -7.262 1.553 14.665 1.00 98.56 118 ARG A O 1
ATOM 851 N N . ARG A 1 119 ? -7.404 1.318 16.898 1.00 98.81 119 ARG A N 1
ATOM 852 C CA . ARG A 1 119 ? -5.976 1.029 17.100 1.00 98.81 119 ARG A CA 1
ATOM 853 C C . ARG A 1 119 ? -5.543 -0.222 16.333 1.00 98.81 119 ARG A C 1
ATOM 855 O O . ARG A 1 119 ? -4.509 -0.188 15.668 1.00 98.81 119 ARG A O 1
ATOM 862 N N . ALA A 1 120 ? -6.321 -1.301 16.388 1.00 98.75 120 ALA A N 1
ATOM 863 C CA . ALA A 1 120 ? -6.030 -2.534 15.659 1.00 98.75 120 ALA A CA 1
ATOM 864 C C . ALA A 1 120 ? -6.033 -2.317 14.135 1.00 98.75 120 ALA A C 1
ATOM 866 O O . ALA A 1 120 ? -5.137 -2.803 13.446 1.00 98.75 120 ALA A O 1
ATOM 867 N N . MET A 1 121 ? -6.978 -1.528 13.614 1.00 98.62 121 MET A N 1
ATOM 868 C CA . MET A 1 121 ? -7.055 -1.174 12.195 1.00 98.62 121 MET A CA 1
ATOM 869 C C . MET A 1 121 ? -5.810 -0.399 11.736 1.00 98.62 121 MET A C 1
ATOM 871 O O . MET A 1 121 ? -5.212 -0.718 10.708 1.00 98.62 121 MET A O 1
ATOM 875 N N . GLN A 1 122 ? -5.351 0.562 12.541 1.00 98.81 122 GLN A N 1
ATOM 876 C CA . GLN A 1 122 ? -4.121 1.312 12.273 1.00 98.81 122 GLN A CA 1
ATOM 877 C C . GLN A 1 122 ? -2.863 0.434 12.338 1.00 98.81 122 GLN A C 1
ATOM 879 O O . GLN A 1 122 ? -1.968 0.582 11.507 1.00 98.81 122 GLN A O 1
ATOM 884 N N . VAL A 1 123 ? -2.777 -0.483 13.309 1.00 98.88 123 VAL A N 1
ATOM 885 C CA . VAL A 1 123 ? -1.671 -1.454 13.403 1.00 98.88 123 VAL A CA 1
ATOM 886 C C . VAL A 1 123 ? -1.647 -2.356 12.169 1.00 98.88 123 VAL A C 1
ATOM 888 O O . VAL A 1 123 ? -0.593 -2.505 11.557 1.00 98.88 123 VAL A O 1
ATOM 891 N N . SER A 1 124 ? -2.802 -2.895 11.768 1.00 98.81 124 SER A N 1
ATOM 892 C CA . SER A 1 124 ? -2.937 -3.725 10.566 1.00 98.81 124 SER A CA 1
ATOM 893 C C . SER A 1 124 ? -2.473 -2.985 9.312 1.00 98.81 124 SER A C 1
ATOM 895 O O . SER A 1 124 ? -1.704 -3.541 8.533 1.00 98.81 124 SER A O 1
ATOM 897 N N . GLN A 1 125 ? -2.880 -1.724 9.135 1.00 98.81 125 GLN A N 1
ATOM 898 C CA . GLN A 1 125 ? -2.491 -0.938 7.964 1.00 98.81 125 GLN A CA 1
ATOM 899 C C . GLN A 1 125 ? -0.981 -0.672 7.906 1.00 98.81 125 GLN A C 1
ATOM 901 O O . GLN A 1 125 ? -0.380 -0.813 6.844 1.00 98.81 125 GLN A O 1
ATOM 906 N N . ARG A 1 126 ? -0.345 -0.346 9.040 1.00 98.88 126 ARG A N 1
ATOM 907 C CA . ARG A 1 126 ? 1.118 -0.168 9.094 1.00 98.88 126 ARG A CA 1
ATOM 908 C C . ARG A 1 126 ? 1.873 -1.463 8.810 1.00 98.88 126 ARG A C 1
ATOM 910 O O . ARG A 1 126 ? 2.858 -1.439 8.082 1.00 98.88 126 ARG A O 1
ATOM 917 N N . ALA A 1 127 ? 1.409 -2.583 9.363 1.00 98.88 127 ALA A N 1
ATOM 918 C CA . ALA A 1 127 ? 2.007 -3.888 9.098 1.00 98.88 127 ALA A CA 1
ATOM 919 C C . ALA A 1 127 ? 1.891 -4.266 7.613 1.00 98.88 127 ALA A C 1
ATOM 921 O O . ALA A 1 127 ? 2.842 -4.778 7.030 1.00 98.88 127 ALA A O 1
ATOM 922 N N . TRP A 1 128 ? 0.753 -3.957 6.986 1.00 98.81 128 TRP A N 1
ATOM 923 C CA . TRP A 1 128 ? 0.558 -4.171 5.556 1.00 98.81 128 TRP A CA 1
ATOM 924 C C . TRP A 1 128 ? 1.506 -3.321 4.695 1.00 98.81 128 TRP A C 1
ATOM 926 O O . TRP A 1 128 ? 2.085 -3.855 3.753 1.00 98.81 128 TRP A O 1
ATOM 936 N N . LEU A 1 129 ? 1.723 -2.041 5.032 1.00 98.81 129 LEU A N 1
ATOM 937 C CA . LEU A 1 129 ? 2.697 -1.191 4.328 1.00 98.81 129 LEU A CA 1
ATOM 938 C C . LEU A 1 129 ? 4.110 -1.782 4.404 1.00 98.81 129 LEU A C 1
ATOM 940 O O . LEU A 1 129 ? 4.765 -1.937 3.379 1.00 98.81 129 LEU A O 1
ATOM 944 N N . ALA A 1 130 ? 4.539 -2.193 5.602 1.00 98.75 130 ALA A N 1
ATOM 945 C CA . ALA A 1 130 ? 5.845 -2.821 5.792 1.00 98.75 130 ALA A CA 1
ATOM 946 C C . ALA A 1 130 ? 5.992 -4.115 4.973 1.00 98.75 130 ALA A C 1
ATOM 948 O O . ALA A 1 130 ? 7.029 -4.336 4.356 1.00 98.75 130 ALA A O 1
ATOM 949 N N . PHE A 1 131 ? 4.945 -4.947 4.923 1.00 98.62 131 PHE A N 1
ATOM 950 C CA . PHE A 1 131 ? 4.918 -6.136 4.070 1.00 98.62 131 PHE A CA 1
ATOM 951 C C . PHE A 1 131 ? 5.030 -5.778 2.584 1.00 98.62 131 PHE A C 1
ATOM 953 O O . PHE A 1 131 ? 5.877 -6.336 1.895 1.00 98.62 131 PHE A O 1
ATOM 960 N N . ARG A 1 132 ? 4.208 -4.841 2.091 1.00 98.62 132 ARG A N 1
ATOM 961 C CA . ARG A 1 132 ? 4.235 -4.397 0.690 1.00 98.62 132 ARG A CA 1
ATOM 962 C C . ARG A 1 132 ? 5.628 -3.918 0.298 1.00 98.62 132 ARG A C 1
ATOM 964 O O . ARG A 1 132 ? 6.121 -4.288 -0.762 1.00 98.62 132 ARG A O 1
ATOM 971 N N . ASP A 1 133 ? 6.243 -3.094 1.136 1.00 98.38 133 ASP A N 1
ATOM 972 C CA . ASP A 1 133 ? 7.530 -2.483 0.824 1.00 98.38 133 ASP A CA 1
ATOM 973 C C . ASP A 1 133 ? 8.673 -3.507 0.876 1.00 98.38 133 ASP A C 1
ATOM 975 O O . ASP A 1 133 ? 9.573 -3.439 0.041 1.00 98.38 133 ASP A O 1
ATOM 979 N N . ALA A 1 134 ? 8.616 -4.483 1.789 1.00 98.31 134 ALA A N 1
ATOM 980 C CA . ALA A 1 134 ? 9.577 -5.585 1.846 1.00 98.31 134 ALA A CA 1
ATOM 981 C C . ALA A 1 134 ? 9.447 -6.536 0.644 1.00 98.31 134 ALA A C 1
ATOM 983 O O . ALA A 1 134 ? 10.451 -6.913 0.046 1.00 98.31 134 ALA A O 1
ATOM 984 N N . ASP A 1 135 ? 8.216 -6.889 0.274 1.00 97.88 135 ASP A N 1
ATOM 985 C CA . ASP A 1 135 ? 7.928 -7.830 -0.811 1.00 97.88 135 ASP A CA 1
ATOM 986 C C . ASP A 1 135 ? 8.204 -7.219 -2.192 1.00 97.88 135 ASP A C 1
ATOM 988 O O . ASP A 1 135 ? 8.752 -7.870 -3.070 1.00 97.88 135 ASP A O 1
ATOM 992 N N . CYS A 1 136 ? 7.880 -5.937 -2.378 1.00 97.62 136 CYS A N 1
ATOM 993 C CA . CYS A 1 136 ? 8.086 -5.245 -3.650 1.00 97.62 136 CYS A CA 1
ATOM 994 C C . CYS A 1 136 ? 9.425 -4.497 -3.749 1.00 97.62 136 CYS A C 1
ATOM 996 O O . CYS A 1 136 ? 9.659 -3.826 -4.748 1.00 97.62 136 CYS A O 1
ATOM 998 N N . GLY A 1 137 ? 10.256 -4.512 -2.705 1.00 95.38 137 GLY A N 1
ATOM 999 C CA . GLY A 1 137 ? 11.528 -3.789 -2.649 1.00 95.38 137 GLY A CA 1
ATOM 1000 C C . GLY A 1 137 ? 12.702 -4.644 -3.123 1.00 95.38 137 GLY A C 1
ATOM 1001 O O . GLY A 1 137 ? 12.761 -5.067 -4.274 1.00 95.38 137 GLY A O 1
ATOM 1002 N N . GLU A 1 138 ? 13.635 -4.913 -2.210 1.00 94.88 138 GLU A N 1
ATOM 1003 C CA . GLU A 1 138 ? 14.855 -5.686 -2.487 1.00 94.88 138 GLU A CA 1
ATOM 1004 C C . GLU A 1 138 ? 14.576 -7.069 -3.087 1.00 94.88 138 GLU A C 1
ATOM 1006 O O . GLU A 1 138 ? 15.343 -7.535 -3.924 1.00 94.88 138 GLU A O 1
ATOM 1011 N N . LEU A 1 139 ? 13.469 -7.719 -2.711 1.00 95.56 139 LEU A N 1
ATOM 1012 C CA . LEU A 1 139 ? 13.106 -9.027 -3.260 1.00 95.56 139 LEU A CA 1
ATOM 1013 C C . LEU A 1 139 ? 12.966 -8.981 -4.792 1.00 95.56 139 LEU A C 1
ATOM 1015 O O . LEU A 1 139 ? 13.596 -9.778 -5.486 1.00 95.56 139 LEU A O 1
ATOM 1019 N N . ILE A 1 140 ? 12.254 -7.980 -5.321 1.00 95.44 140 ILE A N 1
ATOM 1020 C CA . ILE A 1 140 ? 12.139 -7.745 -6.769 1.00 95.44 140 ILE A CA 1
ATOM 1021 C C . ILE A 1 140 ? 13.512 -7.456 -7.385 1.00 95.44 140 ILE A C 1
ATOM 1023 O O . ILE A 1 140 ? 13.821 -7.921 -8.482 1.00 95.44 140 ILE A O 1
ATOM 1027 N N . ALA A 1 141 ? 14.375 -6.726 -6.675 1.00 90.62 141 ALA A N 1
ATOM 1028 C CA . ALA A 1 141 ? 15.720 -6.418 -7.147 1.00 90.62 141 ALA A CA 1
ATOM 1029 C C . ALA A 1 141 ? 16.565 -7.683 -7.396 1.00 90.62 141 ALA A C 1
ATOM 1031 O O . ALA A 1 141 ? 17.292 -7.756 -8.395 1.00 90.62 141 ALA A O 1
ATOM 1032 N N . TYR A 1 142 ? 16.428 -8.695 -6.533 1.00 93.31 142 TYR A N 1
ATOM 1033 C CA . TYR A 1 142 ? 17.062 -10.004 -6.712 1.00 93.31 142 TYR A CA 1
ATOM 1034 C C . TYR A 1 142 ? 16.412 -10.835 -7.823 1.00 93.31 142 TYR A C 1
ATOM 1036 O O . TYR A 1 142 ? 17.132 -11.438 -8.618 1.00 93.31 142 TYR A O 1
ATOM 1044 N N . GLU A 1 143 ? 15.082 -10.838 -7.928 1.00 91.62 143 GLU A N 1
ATOM 1045 C CA . GLU A 1 143 ? 14.353 -11.570 -8.978 1.00 91.62 143 GLU A CA 1
ATOM 1046 C C . GLU A 1 143 ? 14.698 -11.077 -10.392 1.00 91.62 143 GLU A C 1
ATOM 1048 O O . GLU A 1 143 ? 14.757 -11.863 -11.337 1.00 91.62 143 GLU A O 1
ATOM 1053 N N . TRP A 1 144 ? 14.978 -9.781 -10.530 1.00 91.00 144 TRP A N 1
ATOM 1054 C CA . TRP A 1 144 ? 15.262 -9.128 -11.810 1.00 91.00 144 TRP A CA 1
ATOM 1055 C C . TRP A 1 144 ? 16.754 -8.933 -12.094 1.00 91.00 144 TRP A C 1
ATOM 1057 O O . TRP A 1 144 ? 17.118 -8.269 -13.069 1.00 91.00 144 TRP A O 1
ATOM 1067 N N . GLY A 1 145 ? 17.629 -9.488 -11.250 1.00 91.31 145 GLY A N 1
ATOM 1068 C CA . GLY A 1 145 ? 19.078 -9.470 -11.461 1.00 91.31 145 GLY A CA 1
ATOM 1069 C C . GLY A 1 145 ? 19.667 -8.065 -11.598 1.00 91.31 145 GLY A C 1
ATOM 1070 O O . GLY A 1 145 ? 20.618 -7.875 -12.351 1.00 91.31 145 GLY A O 1
ATOM 1071 N N . GLN A 1 146 ? 19.090 -7.075 -10.912 1.00 87.00 146 GLN A N 1
ATOM 1072 C CA . GLN A 1 146 ? 19.512 -5.672 -10.991 1.00 87.00 146 GLN A CA 1
ATOM 1073 C C . GLN A 1 146 ? 19.375 -5.013 -12.385 1.00 87.00 146 GLN A C 1
ATOM 1075 O O . GLN A 1 146 ? 19.982 -3.977 -12.653 1.00 87.00 146 GLN A O 1
ATOM 1080 N N . GLY A 1 147 ? 18.578 -5.600 -13.287 1.00 89.38 147 GLY A N 1
ATOM 1081 C CA . GLY A 1 147 ? 18.367 -5.091 -14.643 1.00 89.38 147 GLY A CA 1
ATOM 1082 C C . GLY A 1 147 ? 17.439 -3.874 -14.726 1.00 89.38 147 GLY A C 1
ATOM 1083 O O . GLY A 1 147 ? 16.744 -3.515 -13.778 1.00 89.38 147 GLY A O 1
ATOM 1084 N N . THR A 1 148 ? 17.362 -3.264 -15.911 1.00 87.94 148 THR A N 1
ATOM 1085 C CA . THR A 1 148 ? 16.531 -2.070 -16.163 1.00 87.94 148 THR A CA 1
ATOM 1086 C C . THR A 1 148 ? 15.041 -2.308 -15.902 1.00 87.94 148 THR A C 1
ATOM 1088 O O . THR A 1 148 ? 14.351 -1.408 -15.436 1.00 87.94 148 THR A O 1
ATOM 1091 N N . GLY A 1 149 ? 14.548 -3.532 -16.116 1.00 90.19 149 GLY A N 1
ATOM 1092 C CA . GLY A 1 149 ? 13.165 -3.917 -15.819 1.00 90.19 149 GLY A CA 1
ATOM 1093 C C . GLY A 1 149 ? 12.788 -3.904 -14.332 1.00 90.19 149 GLY A C 1
ATOM 1094 O O . GLY A 1 149 ? 11.599 -3.884 -14.022 1.00 90.19 149 GLY A O 1
ATOM 1095 N N . MET A 1 150 ? 13.765 -3.848 -13.417 1.00 94.19 150 MET A N 1
ATOM 1096 C CA . MET A 1 150 ? 13.507 -3.838 -11.974 1.00 94.19 150 MET A CA 1
ATOM 1097 C C . MET A 1 150 ? 12.605 -2.674 -11.552 1.00 94.19 150 MET A C 1
ATOM 1099 O O . MET A 1 150 ? 11.658 -2.882 -10.802 1.00 94.19 150 MET A O 1
ATOM 1103 N N . GLY A 1 151 ? 12.875 -1.455 -12.029 1.00 93.56 151 GLY A N 1
ATOM 1104 C CA . GLY A 1 151 ? 12.115 -0.267 -11.625 1.00 93.56 151 GLY A CA 1
ATOM 1105 C C . GLY A 1 151 ? 10.612 -0.420 -11.900 1.00 93.56 151 GLY A C 1
ATOM 1106 O O . GLY A 1 151 ? 9.812 -0.378 -10.960 1.00 93.56 151 GLY A O 1
ATOM 1107 N N . PRO A 1 152 ? 10.212 -0.675 -13.160 1.00 93.38 152 PRO A N 1
ATOM 1108 C CA . PRO A 1 152 ? 8.826 -0.987 -13.495 1.00 93.38 152 PRO A CA 1
ATOM 1109 C C . PRO A 1 152 ? 8.256 -2.184 -12.726 1.00 93.38 152 PRO A C 1
ATOM 1111 O O . PRO A 1 152 ? 7.109 -2.126 -12.291 1.00 93.38 152 PRO A O 1
ATOM 1114 N N . ALA A 1 153 ? 9.033 -3.245 -12.500 1.00 93.38 153 ALA A N 1
ATOM 1115 C CA . ALA A 1 153 ? 8.570 -4.410 -11.747 1.00 93.38 153 ALA A CA 1
ATOM 1116 C C . ALA A 1 153 ? 8.211 -4.076 -10.291 1.00 93.38 153 ALA A C 1
ATOM 1118 O O . ALA A 1 153 ? 7.143 -4.455 -9.805 1.00 93.38 153 ALA A O 1
ATOM 1119 N N . THR A 1 154 ? 9.063 -3.300 -9.620 1.00 96.12 154 THR A N 1
ATOM 1120 C CA . THR A 1 154 ? 8.839 -2.805 -8.257 1.00 96.12 154 THR A CA 1
ATOM 1121 C C . THR A 1 154 ? 7.566 -1.966 -8.182 1.00 96.12 154 THR A C 1
ATOM 1123 O O . THR A 1 154 ? 6.726 -2.175 -7.301 1.00 96.12 154 THR A O 1
ATOM 1126 N N . LEU A 1 155 ? 7.378 -1.042 -9.130 1.00 96.44 155 LEU A N 1
ATOM 1127 C CA . LEU A 1 155 ? 6.182 -0.199 -9.192 1.00 96.44 155 LEU A CA 1
ATOM 1128 C C . LEU A 1 155 ? 4.915 -1.021 -9.459 1.00 96.44 155 LEU A C 1
ATOM 1130 O O . LEU A 1 155 ? 3.903 -0.822 -8.788 1.00 96.44 155 LEU A O 1
ATOM 1134 N N . ALA A 1 156 ? 4.976 -1.980 -10.384 1.00 94.81 156 ALA A N 1
ATOM 1135 C CA . ALA A 1 156 ? 3.855 -2.852 -10.713 1.00 94.81 156 ALA A CA 1
ATOM 1136 C C . ALA A 1 156 ? 3.438 -3.737 -9.522 1.00 94.81 156 ALA A C 1
ATOM 1138 O O . ALA A 1 156 ? 2.247 -3.858 -9.235 1.00 94.81 156 ALA A O 1
ATOM 1139 N N . CYS A 1 157 ? 4.406 -4.286 -8.778 1.00 96.88 157 CYS A N 1
ATOM 1140 C CA . CYS A 1 157 ? 4.149 -5.036 -7.546 1.00 96.88 157 CYS A CA 1
ATOM 1141 C C . CYS A 1 157 ? 3.429 -4.175 -6.498 1.00 96.88 157 CYS A C 1
ATOM 1143 O O . CYS A 1 157 ? 2.416 -4.588 -5.922 1.00 96.88 157 CYS A O 1
ATOM 1145 N N . ARG A 1 158 ? 3.922 -2.950 -6.264 1.00 98.06 158 ARG A N 1
ATOM 1146 C CA . ARG A 1 158 ? 3.303 -2.019 -5.307 1.00 98.06 158 ARG A CA 1
ATOM 1147 C C . ARG A 1 158 ? 1.890 -1.639 -5.729 1.00 98.06 158 ARG A C 1
ATOM 1149 O O . ARG A 1 158 ? 1.013 -1.578 -4.865 1.00 98.06 158 ARG A O 1
ATOM 1156 N N . LEU A 1 159 ? 1.671 -1.404 -7.022 1.00 97.62 159 LEU A N 1
ATOM 1157 C CA . LEU A 1 159 ? 0.368 -1.055 -7.581 1.00 97.62 159 LEU A CA 1
ATOM 1158 C C . LEU A 1 159 ? -0.654 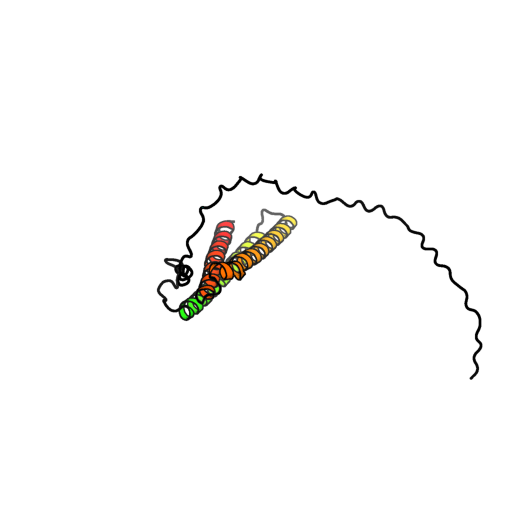-2.169 -7.326 1.00 97.62 159 LEU A C 1
ATOM 1160 O O . LEU A 1 159 ? -1.654 -1.913 -6.658 1.00 97.62 159 LEU A O 1
ATOM 1164 N N . ASP A 1 160 ? -0.369 -3.404 -7.754 1.00 96.81 160 ASP A N 1
ATOM 1165 C CA . ASP A 1 160 ? -1.283 -4.544 -7.581 1.00 96.81 160 ASP A CA 1
ATOM 1166 C C . ASP A 1 160 ? -1.675 -4.743 -6.108 1.00 96.81 160 ASP A C 1
ATOM 1168 O O . ASP A 1 160 ? -2.859 -4.856 -5.773 1.00 96.81 160 ASP A O 1
ATOM 1172 N N . LYS A 1 161 ? -0.700 -4.710 -5.193 1.00 98.31 161 LYS A N 1
ATOM 1173 C CA . LYS A 1 161 ? -0.983 -4.857 -3.759 1.00 98.31 161 LYS A CA 1
ATOM 1174 C C . LYS A 1 161 ? -1.809 -3.701 -3.212 1.00 98.31 161 LYS A C 1
ATOM 1176 O O . LYS A 1 161 ? -2.708 -3.937 -2.404 1.00 98.31 161 LYS A O 1
ATOM 1181 N N . THR A 1 162 ? -1.516 -2.470 -3.625 1.00 98.62 162 THR A N 1
ATOM 1182 C CA . THR A 1 162 ? -2.240 -1.278 -3.165 1.00 98.62 162 THR A CA 1
ATOM 1183 C C . THR A 1 162 ? -3.697 -1.319 -3.615 1.00 98.62 162 THR A C 1
ATOM 1185 O O . THR A 1 162 ? -4.592 -1.112 -2.797 1.00 98.62 162 THR A O 1
ATOM 1188 N N . GLU A 1 163 ? -3.958 -1.696 -4.867 1.00 98.12 163 GLU A N 1
ATOM 1189 C CA . GLU A 1 163 ? -5.320 -1.886 -5.368 1.00 98.12 163 GLU A CA 1
ATOM 1190 C C . GLU A 1 163 ? -6.046 -3.038 -4.654 1.00 98.12 163 GLU A C 1
ATOM 1192 O O . GLU A 1 163 ? -7.227 -2.930 -4.329 1.00 98.12 163 GLU A O 1
ATOM 1197 N N . ARG A 1 164 ? -5.359 -4.151 -4.352 1.00 98.44 164 ARG A N 1
ATOM 1198 C CA . ARG A 1 164 ? -5.946 -5.241 -3.546 1.00 98.44 164 ARG A CA 1
ATOM 1199 C C . ARG A 1 164 ? -6.330 -4.771 -2.151 1.00 98.44 164 ARG A C 1
ATOM 1201 O O . ARG A 1 164 ? -7.395 -5.145 -1.663 1.00 98.44 164 ARG A O 1
ATOM 1208 N N . ARG A 1 165 ? -5.479 -3.967 -1.512 1.00 98.62 165 ARG A N 1
ATOM 1209 C CA . ARG A 1 165 ? -5.742 -3.444 -0.172 1.00 98.62 165 ARG A CA 1
ATOM 1210 C C . ARG A 1 165 ? -6.898 -2.459 -0.168 1.00 98.62 165 ARG A C 1
ATOM 1212 O O . ARG A 1 165 ? -7.737 -2.542 0.722 1.00 98.62 165 ARG A O 1
ATOM 1219 N N . GLU A 1 166 ? -6.967 -1.571 -1.156 1.00 98.62 166 GLU A N 1
ATOM 1220 C CA . GLU A 1 166 ? -8.124 -0.698 -1.367 1.00 98.62 166 GLU A CA 1
ATOM 1221 C C . GLU A 1 166 ? -9.414 -1.528 -1.434 1.00 98.62 166 GLU A C 1
ATOM 1223 O O . GLU A 1 166 ? -10.314 -1.307 -0.623 1.00 98.62 166 GLU A O 1
ATOM 1228 N N . ARG A 1 167 ? -9.459 -2.556 -2.293 1.00 98.38 167 ARG A N 1
ATOM 1229 C CA . ARG A 1 167 ? -10.630 -3.435 -2.423 1.00 98.38 167 ARG A CA 1
ATOM 1230 C C . ARG A 1 167 ? -10.977 -4.162 -1.130 1.00 98.38 167 ARG A C 1
ATOM 1232 O O . ARG A 1 167 ? -12.153 -4.271 -0.802 1.00 98.38 167 ARG A O 1
ATOM 1239 N N . GLU A 1 168 ? -9.985 -4.658 -0.391 1.00 98.12 168 GLU A N 1
ATOM 1240 C CA . GLU A 1 168 ? -10.195 -5.325 0.900 1.00 98.12 168 GLU A CA 1
ATOM 1241 C C . GLU A 1 168 ? -10.841 -4.376 1.921 1.00 98.12 168 GLU A C 1
ATOM 1243 O O . GLU A 1 168 ? -11.815 -4.739 2.584 1.00 98.12 168 GLU A O 1
ATOM 1248 N N . LEU A 1 169 ? -10.319 -3.150 2.031 1.00 98.31 169 LEU A N 1
ATOM 1249 C CA . LEU A 1 169 ? -10.841 -2.120 2.928 1.00 98.31 169 LEU A CA 1
ATOM 1250 C C . LEU A 1 169 ? -12.267 -1.731 2.538 1.00 98.31 169 LEU A C 1
ATOM 1252 O O . LEU A 1 169 ? -13.161 -1.755 3.381 1.00 98.31 169 LEU A O 1
ATOM 1256 N N . THR A 1 170 ? -12.489 -1.433 1.260 1.00 97.94 170 THR A N 1
ATOM 1257 C CA . THR A 1 170 ? -13.805 -1.080 0.727 1.00 97.94 170 THR A CA 1
ATOM 1258 C C . THR A 1 170 ? -14.799 -2.224 0.973 1.00 97.94 170 THR A C 1
ATOM 1260 O O . THR A 1 170 ? -15.791 -2.035 1.670 1.00 97.94 170 THR A O 1
ATOM 1263 N N . ALA A 1 171 ? -14.501 -3.456 0.550 1.00 97.06 171 ALA A N 1
ATOM 1264 C CA . ALA A 1 171 ? -15.401 -4.600 0.731 1.00 97.06 171 ALA A CA 1
ATOM 1265 C C . ALA A 1 171 ? -15.758 -4.874 2.203 1.00 97.06 171 ALA A C 1
ATOM 1267 O O . ALA A 1 171 ? -16.887 -5.254 2.511 1.00 97.06 171 ALA A O 1
ATOM 1268 N N . ARG A 1 172 ? -14.811 -4.666 3.125 1.00 96.12 172 ARG A N 1
ATOM 1269 C CA . ARG A 1 172 ? -15.022 -4.905 4.558 1.00 96.12 172 ARG A CA 1
ATOM 1270 C C . ARG A 1 172 ? -15.845 -3.814 5.253 1.00 96.12 172 ARG A C 1
ATOM 1272 O O . ARG A 1 172 ? -16.474 -4.116 6.268 1.00 96.12 172 ARG A O 1
ATOM 1279 N N . TYR A 1 173 ? -15.823 -2.578 4.750 1.00 96.06 173 TYR A N 1
ATOM 1280 C CA . TYR A 1 173 ? -16.377 -1.407 5.443 1.00 96.06 173 TYR A CA 1
ATOM 1281 C C . TYR A 1 173 ? -17.437 -0.620 4.650 1.00 96.06 173 TYR A C 1
ATOM 1283 O O . TYR A 1 173 ? -17.986 0.331 5.187 1.00 96.06 173 TYR A O 1
ATOM 1291 N N . THR A 1 174 ? -17.785 -1.000 3.415 1.00 87.19 174 THR A N 1
ATOM 1292 C CA . THR A 1 174 ? -18.854 -0.332 2.641 1.00 87.19 174 THR A CA 1
ATOM 1293 C C . THR A 1 174 ? -20.269 -0.629 3.156 1.00 87.19 174 THR A C 1
ATOM 1295 O O . THR A 1 174 ? -21.147 0.210 2.996 1.00 87.19 174 THR A O 1
ATOM 1298 N N . ASN A 1 175 ? -20.498 -1.787 3.787 1.00 74.44 175 ASN A N 1
ATOM 1299 C CA . ASN A 1 175 ? -21.830 -2.240 4.230 1.00 74.44 175 ASN A CA 1
ATOM 1300 C C . ASN A 1 175 ? -21.916 -2.465 5.753 1.00 74.44 175 ASN A C 1
ATOM 1302 O O . ASN A 1 175 ? -22.638 -3.354 6.205 1.00 74.44 175 ASN A O 1
ATOM 1306 N N . ARG A 1 176 ? -21.124 -1.727 6.533 1.00 73.31 176 ARG A N 1
ATOM 1307 C CA . ARG A 1 176 ? -21.189 -1.716 7.999 1.00 73.31 176 ARG A CA 1
ATOM 1308 C C . ARG A 1 176 ? -21.717 -0.381 8.479 1.00 73.31 176 ARG A C 1
ATOM 1310 O O . ARG A 1 176 ? -22.524 -0.419 9.427 1.00 73.31 176 ARG A O 1
#

pLDDT: mean 78.6, std 22.29, range [38.06, 98.88]

InterPro domains:
  IPR009739 Lysozyme inhibitor LprI-like, N-terminal [PF07007] (72-169)

Foldseek 3Di:
DDDDDDDDDDDDDDPPDPDDPDPDPDPPPDPDDPDDDDDDDDDDDDDPDPPDDPDQQPLPQQPPPDPQNPDPDLVSLLVRLVVLLVVLLVLLVVLLVLLLVLLCPPPVDDPVVSVVVSVVSVVVVVVLVVVLCVCLDVVLCVSNVVDSSSSSSSSSSSNVSSNVSSCVSCVVRVPD

Organism: NCBI:txid2937791

Secondary structure (DSSP, 8-state):
---------------------------------------PPPPPP--------PPP---PPP-TTSTTTT---HHHHHHHHHHHHHHHHHHHHHHHHHHHHHHHH-TTS-HHHHHHHHHHHHHHHHHHHHHHHHHTTHHHHHHTTT-TTHHHHHHHHHHHHHHHHHHHHHHHHTT-

Radius of gyration: 30.72 Å; chains: 1; bounding box: 73×72×80 Å